Protein AF-A0AAE0AA12-F1 (afdb_monomer)

Nearest PDB structures (foldseek):
  6g6o-assembly3_C  TM=6.121E-01  e=7.399E-01  synthetic construct
  6ttu-assembly1_T  TM=7.001E-01  e=1.097E+00  Homo sapiens
  6y7o-assembly2_B  TM=4.913E-01  e=4.992E-01  synthetic construct
  1p22-assembly1_A  TM=3.641E-01  e=1.037E+00  Homo sapiens
  8asv-assembly1_B  TM=4.112E-01  e=2.409E+00  Saccharomyces cerevisiae

Mean predicted aligned error: 10.66 Å

Organism: NCBI:txid43782

Foldseek 3Di:
DAWDWDDPPPGPDIATADDFAFQEWDDAPQWIWTQGPQQFIWIANCPDPCRNYTHGPGHDDPVPDDDDDFKGWYWDDDPRDIDIDIDGHPPDDPPDPDPDDDDPDDDDDD

pLDDT: mean 81.28, std 16.75, range [39.38, 96.38]

InterPro domains:
  IPR005174 KIB1-4, beta-propeller [PF03478] (3-98)

Structure (mmCIF, N/CA/C/O backbone):
data_AF-A0AAE0AA12-F1
#
_entry.id   AF-A0AAE0AA12-F1
#
loop_
_atom_site.group_PDB
_atom_site.id
_atom_site.type_symbol
_atom_site.label_atom_id
_atom_site.label_alt_id
_atom_site.label_comp_id
_atom_site.label_asym_id
_atom_site.label_entity_id
_atom_site.label_seq_id
_atom_site.pdbx_PDB_ins_code
_atom_site.Cartn_x
_atom_site.Cartn_y
_atom_site.Cartn_z
_atom_site.occupancy
_atom_site.B_iso_or_equiv
_atom_site.auth_seq_id
_atom_site.auth_comp_id
_atom_site.auth_asym_id
_atom_site.auth_atom_id
_atom_site.pdbx_PDB_model_num
ATOM 1 N N . MET A 1 1 ? 9.074 13.349 2.820 1.00 61.31 1 MET A N 1
ATOM 2 C CA . MET A 1 1 ? 8.608 11.958 3.010 1.00 61.31 1 MET A CA 1
ATOM 3 C C . MET A 1 1 ? 7.091 11.951 2.883 1.00 61.31 1 MET A C 1
ATOM 5 O O . MET A 1 1 ? 6.476 12.869 3.419 1.00 61.31 1 MET A O 1
ATOM 9 N N . ARG A 1 2 ? 6.493 11.026 2.119 1.00 70.81 2 ARG A N 1
ATOM 10 C CA . ARG A 1 2 ? 5.025 10.952 1.973 1.00 70.81 2 ARG A CA 1
ATOM 11 C C . ARG A 1 2 ? 4.465 10.039 3.059 1.00 70.81 2 ARG A C 1
ATOM 13 O O . ARG A 1 2 ? 4.698 8.839 3.002 1.00 70.81 2 ARG A O 1
ATOM 20 N N . LYS A 1 3 ? 3.770 10.619 4.036 1.00 78.31 3 LYS A N 1
ATOM 21 C CA . LYS A 1 3 ? 3.129 9.865 5.119 1.00 78.31 3 LYS A CA 1
ATOM 22 C C . LYS A 1 3 ? 1.836 9.221 4.621 1.00 78.31 3 LYS A C 1
ATOM 24 O O . LYS A 1 3 ? 1.167 9.799 3.763 1.00 78.31 3 LYS A O 1
ATOM 29 N N . LEU A 1 4 ? 1.491 8.060 5.169 1.00 82.50 4 LEU A N 1
ATOM 30 C CA . LEU A 1 4 ? 0.193 7.430 4.951 1.00 82.50 4 LEU A CA 1
ATOM 31 C C . LEU A 1 4 ? -0.750 7.835 6.084 1.00 82.50 4 LEU A C 1
ATOM 33 O O . LEU A 1 4 ? -0.355 7.873 7.246 1.00 82.50 4 LEU A O 1
ATOM 37 N N . GLY A 1 5 ? -1.994 8.148 5.749 1.00 88.06 5 GLY A N 1
ATOM 38 C CA . GLY A 1 5 ? -3.026 8.423 6.736 1.00 88.06 5 GLY A CA 1
ATOM 39 C C . GLY A 1 5 ? -4.370 7.896 6.273 1.00 88.06 5 GLY A C 1
ATOM 40 O O . GLY A 1 5 ? -4.608 7.767 5.072 1.00 88.06 5 GLY A O 1
ATOM 41 N N . PHE A 1 6 ? -5.237 7.597 7.231 1.00 87.75 6 PHE A N 1
ATOM 42 C CA . PHE A 1 6 ? -6.601 7.149 6.987 1.00 87.75 6 PHE A CA 1
ATOM 43 C C . PHE A 1 6 ? -7.574 7.928 7.871 1.00 87.75 6 PHE A C 1
ATOM 45 O O . PHE A 1 6 ? -7.215 8.422 8.939 1.00 87.75 6 PHE A O 1
ATOM 52 N N . ALA A 1 7 ? -8.812 8.033 7.407 1.00 90.25 7 ALA A N 1
ATOM 53 C CA . ALA A 1 7 ? -9.925 8.580 8.162 1.00 90.25 7 ALA A CA 1
ATOM 54 C C . ALA A 1 7 ? -11.125 7.651 7.937 1.00 90.25 7 ALA A C 1
ATOM 56 O O . ALA A 1 7 ? -11.548 7.486 6.786 1.00 90.25 7 ALA A O 1
ATOM 57 N N . PRO A 1 8 ? -11.643 6.994 8.987 1.00 85.31 8 PRO A N 1
ATOM 58 C CA . PRO A 1 8 ? -12.902 6.270 8.903 1.00 85.31 8 PRO A CA 1
ATOM 59 C C . PRO A 1 8 ? -14.031 7.170 8.390 1.00 85.31 8 PRO A C 1
ATOM 61 O O . PRO A 1 8 ? -14.017 8.391 8.553 1.00 85.31 8 PRO A O 1
ATOM 64 N N . TYR A 1 9 ? -15.0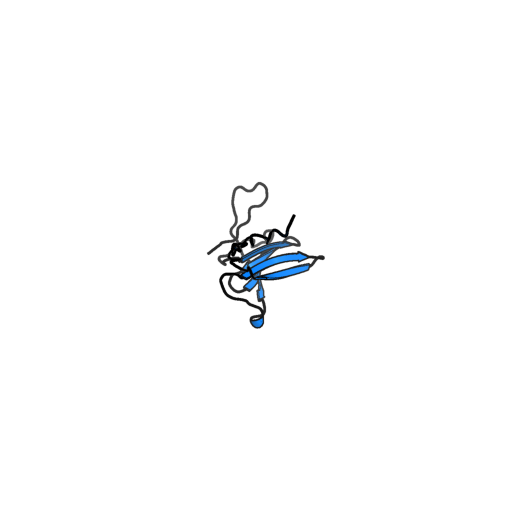33 6.566 7.755 1.00 87.00 9 TYR A N 1
ATOM 65 C CA . TYR A 1 9 ? -16.176 7.324 7.261 1.00 87.00 9 TYR A CA 1
ATOM 66 C C . TYR A 1 9 ? -16.891 8.041 8.416 1.00 87.00 9 TYR A C 1
ATOM 68 O O . TYR A 1 9 ? -17.304 7.405 9.381 1.00 87.00 9 TYR A O 1
ATOM 76 N N . GLY A 1 10 ? -17.060 9.359 8.289 1.00 92.19 10 GLY A N 1
ATOM 77 C CA . GLY A 1 10 ? -17.686 10.205 9.309 1.00 92.19 10 GLY A CA 1
ATOM 78 C C . GLY A 1 10 ? -16.706 10.831 10.304 1.00 92.19 10 GLY A C 1
ATOM 79 O O . GLY A 1 10 ? -17.075 11.800 10.974 1.00 92.19 10 GLY A O 1
ATOM 80 N N . ASP A 1 11 ? -15.456 10.367 10.346 1.00 90.56 11 ASP A N 1
ATOM 81 C CA . ASP A 1 11 ? -14.433 10.977 11.187 1.00 90.56 11 ASP A CA 1
ATOM 82 C C . ASP A 1 11 ? -13.911 12.277 10.573 1.00 90.56 11 ASP A C 1
ATOM 84 O O . ASP A 1 11 ? -13.702 12.412 9.366 1.00 90.56 11 ASP A O 1
ATOM 88 N N . LYS A 1 12 ? -13.680 13.265 11.441 1.00 91.31 12 LYS A N 1
ATOM 89 C CA . LYS A 1 12 ? -13.087 14.560 11.066 1.00 91.31 12 LYS A CA 1
ATOM 90 C C . LYS A 1 12 ? -11.569 14.587 11.241 1.00 91.31 12 LYS A C 1
ATOM 92 O O . LYS A 1 12 ? -10.918 15.513 10.764 1.00 91.31 12 LYS A O 1
ATOM 97 N N . ALA A 1 13 ? -11.018 13.605 11.951 1.00 91.69 13 ALA A N 1
ATOM 98 C CA . ALA A 1 13 ? -9.598 13.496 12.239 1.00 91.69 13 ALA A CA 1
ATOM 99 C C . ALA A 1 13 ? -8.950 12.445 11.331 1.00 91.69 13 ALA A C 1
ATOM 101 O O . ALA A 1 13 ? -9.517 11.385 11.087 1.00 91.69 13 ALA A O 1
ATOM 102 N N . TRP A 1 14 ? -7.747 12.750 10.848 1.00 91.25 14 TRP A N 1
ATOM 103 C CA . TRP A 1 14 ? -6.915 11.801 10.116 1.00 91.25 14 TRP A CA 1
ATOM 104 C C . TRP A 1 14 ? -5.949 11.125 11.081 1.00 91.25 14 TRP A C 1
ATOM 106 O O . TRP A 1 14 ? -5.203 11.802 11.793 1.00 91.25 14 TRP A O 1
ATOM 116 N N . THR A 1 15 ? -5.912 9.800 11.051 1.00 89.56 15 THR A N 1
ATOM 117 C CA . THR A 1 15 ? -4.920 9.005 11.770 1.00 89.56 15 THR A CA 1
ATOM 118 C C . THR A 1 15 ? -3.750 8.737 10.838 1.00 89.56 15 THR A C 1
ATOM 120 O O . THR A 1 15 ? -3.927 8.262 9.718 1.00 89.56 15 THR A O 1
ATOM 123 N N . THR A 1 16 ? -2.540 9.070 11.280 1.00 88.94 16 THR A N 1
ATOM 124 C CA . THR A 1 16 ? -1.319 8.804 10.509 1.00 88.94 16 THR A CA 1
ATOM 125 C C . THR A 1 16 ? -0.798 7.413 10.850 1.00 88.94 16 THR A C 1
ATOM 127 O O . THR A 1 16 ? -0.651 7.084 12.025 1.00 88.94 16 THR A O 1
ATOM 130 N N . ILE A 1 17 ? -0.500 6.624 9.822 1.00 85.25 17 ILE A N 1
ATOM 131 C CA . ILE A 1 17 ? 0.215 5.351 9.934 1.00 85.25 17 ILE A CA 1
ATOM 132 C C . ILE A 1 17 ? 1.708 5.659 9.774 1.00 85.25 17 ILE A C 1
ATOM 134 O O . ILE A 1 17 ? 2.060 6.505 8.953 1.00 85.25 17 ILE A O 1
ATOM 138 N N . ASP A 1 18 ? 2.534 5.001 10.589 1.00 74.50 18 ASP A N 1
ATOM 139 C CA . ASP A 1 18 ? 3.967 5.192 10.867 1.00 74.50 18 ASP A CA 1
ATOM 140 C C . ASP A 1 18 ? 4.857 5.845 9.776 1.00 74.50 18 ASP A C 1
ATOM 142 O O . ASP A 1 18 ? 4.597 5.805 8.573 1.00 74.50 18 ASP A O 1
ATOM 146 N N . ASN A 1 19 ? 5.981 6.415 10.217 1.00 67.44 19 ASN A N 1
ATOM 147 C CA . ASN A 1 19 ? 6.850 7.392 9.548 1.00 67.44 19 ASN A CA 1
ATOM 148 C C . ASN A 1 19 ? 7.662 6.902 8.323 1.00 67.44 19 ASN A C 1
ATOM 150 O O . ASN A 1 19 ? 8.700 7.489 8.009 1.00 67.44 19 ASN A O 1
ATOM 154 N N . ALA A 1 20 ? 7.217 5.882 7.595 1.00 73.31 20 ALA A N 1
ATOM 155 C CA . ALA A 1 20 ? 7.832 5.499 6.324 1.00 73.31 20 ALA A CA 1
ATOM 156 C C . ALA A 1 20 ? 7.301 6.346 5.151 1.00 73.31 20 ALA A C 1
ATOM 158 O O . ALA A 1 20 ? 6.216 6.932 5.213 1.00 73.31 20 ALA A O 1
ATOM 159 N N . SER A 1 21 ? 8.069 6.419 4.058 1.00 86.56 21 SER A N 1
ATOM 160 C CA . SER A 1 21 ? 7.576 6.977 2.798 1.00 86.56 21 SER A CA 1
ATOM 161 C C . SER A 1 21 ? 6.973 5.861 1.954 1.00 86.56 21 SER A C 1
ATOM 163 O O . SER A 1 21 ? 7.687 4.961 1.520 1.00 86.56 21 SER A O 1
ATOM 165 N N . TYR A 1 22 ? 5.674 5.936 1.676 1.00 89.38 22 TYR A N 1
ATOM 166 C CA . TYR A 1 22 ? 4.983 4.900 0.905 1.00 89.38 22 TYR A CA 1
ATOM 167 C C . TYR A 1 22 ? 4.955 5.217 -0.598 1.00 89.38 22 TYR A C 1
ATOM 169 O O . TYR A 1 22 ? 4.798 6.371 -1.017 1.00 89.38 22 TYR A O 1
ATOM 177 N N . LEU A 1 23 ? 5.157 4.178 -1.408 1.00 89.81 23 LEU A N 1
ATOM 178 C CA . LEU A 1 23 ? 5.149 4.210 -2.870 1.00 89.81 23 LEU A CA 1
ATOM 179 C C . LEU A 1 23 ? 3.755 3.930 -3.429 1.00 89.81 23 LEU A C 1
ATOM 181 O O . LEU A 1 23 ? 3.342 4.626 -4.357 1.00 89.81 23 LEU A O 1
ATOM 185 N N . ASP A 1 24 ? 3.061 2.952 -2.846 1.00 92.81 24 ASP A N 1
ATOM 186 C CA . ASP A 1 24 ? 1.679 2.598 -3.167 1.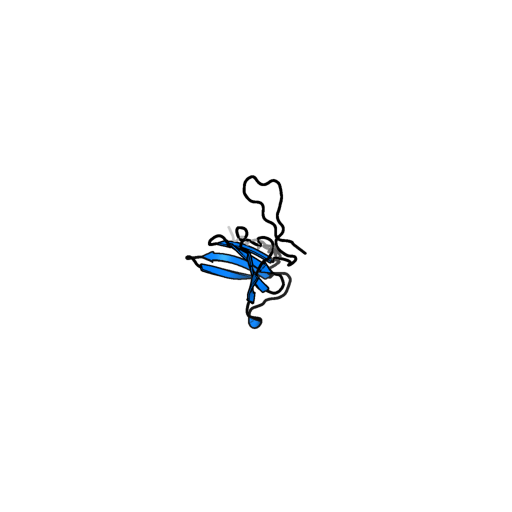00 92.81 24 ASP A CA 1
ATOM 187 C C . ASP A 1 24 ? 0.979 1.936 -1.970 1.00 92.81 24 ASP A C 1
ATOM 189 O O . ASP A 1 24 ? 1.649 1.451 -1.049 1.00 92.81 24 ASP A O 1
ATOM 193 N N . VAL A 1 25 ? -0.355 1.933 -1.981 1.00 93.25 25 VAL A N 1
ATOM 194 C CA . VAL A 1 25 ? -1.207 1.380 -0.919 1.00 93.25 25 VAL A CA 1
ATOM 195 C C . VAL A 1 25 ? -2.492 0.783 -1.495 1.00 93.25 25 VAL A C 1
ATOM 197 O O . VAL A 1 25 ? -3.081 1.331 -2.423 1.00 93.25 25 VAL A O 1
ATOM 200 N N . THR A 1 26 ? -2.968 -0.311 -0.904 1.00 95.00 26 THR A N 1
ATOM 201 C CA . THR A 1 26 ? -4.272 -0.912 -1.203 1.00 95.00 26 THR A CA 1
ATOM 202 C C . THR A 1 26 ? -4.973 -1.381 0.070 1.00 95.00 26 THR A C 1
ATOM 204 O O . THR A 1 26 ? -4.340 -1.532 1.115 1.00 95.00 26 THR A O 1
ATOM 207 N N . TYR A 1 27 ? -6.281 -1.608 -0.013 1.00 92.44 27 TYR A N 1
ATOM 208 C CA . TYR A 1 27 ? -7.081 -2.189 1.062 1.00 92.44 27 TYR A CA 1
ATOM 209 C C . TYR A 1 27 ? -7.589 -3.561 0.631 1.00 92.44 27 TYR A C 1
ATOM 211 O O . TYR A 1 27 ? -8.198 -3.696 -0.431 1.00 92.44 27 TYR A O 1
ATOM 219 N N . TYR A 1 28 ? -7.333 -4.582 1.440 1.00 95.06 28 TYR A N 1
ATOM 220 C CA . TYR A 1 28 ? -7.672 -5.963 1.120 1.00 95.06 28 TYR A CA 1
ATOM 221 C C . TYR A 1 28 ? -7.902 -6.756 2.406 1.00 95.06 28 TYR A C 1
ATOM 223 O O . TYR A 1 28 ? -7.123 -6.639 3.344 1.00 95.06 28 TYR A O 1
ATOM 231 N N . LYS A 1 29 ? -8.973 -7.562 2.460 1.00 93.00 29 LYS A N 1
ATOM 232 C CA . LYS A 1 29 ? -9.328 -8.396 3.630 1.00 93.00 29 LYS A CA 1
ATOM 233 C C . LYS A 1 29 ? -9.170 -7.662 4.970 1.00 93.00 29 LYS A C 1
ATOM 235 O O . LYS A 1 2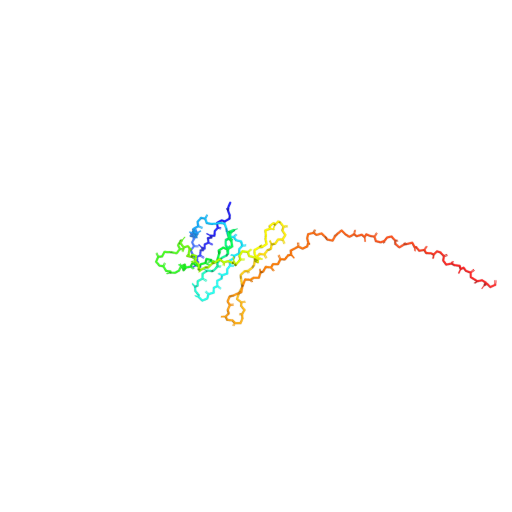9 ? -8.438 -8.093 5.853 1.00 93.00 29 LYS A O 1
ATOM 240 N N . ASP A 1 30 ? -9.840 -6.520 5.064 1.00 89.31 30 ASP A N 1
ATOM 241 C CA . ASP A 1 30 ? -9.892 -5.649 6.238 1.00 89.31 30 ASP A CA 1
ATOM 242 C C . ASP A 1 30 ? -8.574 -4.987 6.686 1.00 89.31 30 ASP A C 1
ATOM 244 O O . ASP A 1 30 ? -8.579 -4.223 7.651 1.00 89.31 30 ASP A O 1
ATOM 248 N N . MET A 1 31 ? -7.478 -5.170 5.947 1.00 91.75 31 MET A N 1
ATOM 249 C CA . MET A 1 31 ? -6.178 -4.555 6.226 1.00 91.75 31 MET A CA 1
ATOM 250 C C . MET A 1 31 ? -5.734 -3.619 5.103 1.00 91.75 31 MET A C 1
ATOM 252 O O . MET A 1 31 ? -6.027 -3.830 3.922 1.00 91.75 31 MET A O 1
ATOM 256 N N . PHE A 1 32 ? -4.960 -2.598 5.465 1.00 92.12 32 PHE A N 1
ATOM 257 C CA . PHE A 1 32 ? -4.179 -1.845 4.491 1.00 92.12 32 PHE A CA 1
ATOM 258 C C . PHE A 1 32 ? -2.859 -2.550 4.226 1.00 92.12 32 PHE A C 1
ATOM 260 O O . PHE A 1 32 ? -2.164 -2.952 5.156 1.00 92.12 32 PHE A O 1
ATOM 267 N N . TYR A 1 33 ? -2.483 -2.631 2.958 1.00 94.25 33 TYR A N 1
ATOM 268 C CA . TYR A 1 33 ? -1.181 -3.109 2.525 1.00 94.25 33 TYR A CA 1
ATOM 269 C C . TYR A 1 33 ? -0.472 -2.004 1.765 1.00 94.25 33 TYR A C 1
ATOM 271 O O . TYR A 1 33 ? -1.079 -1.347 0.922 1.00 94.25 33 TYR A O 1
ATOM 279 N N . ALA A 1 34 ? 0.807 -1.799 2.043 1.00 93.12 34 ALA A N 1
ATOM 280 C CA . ALA A 1 34 ? 1.575 -0.730 1.427 1.00 93.12 34 ALA A CA 1
ATOM 281 C C . ALA A 1 34 ? 2.986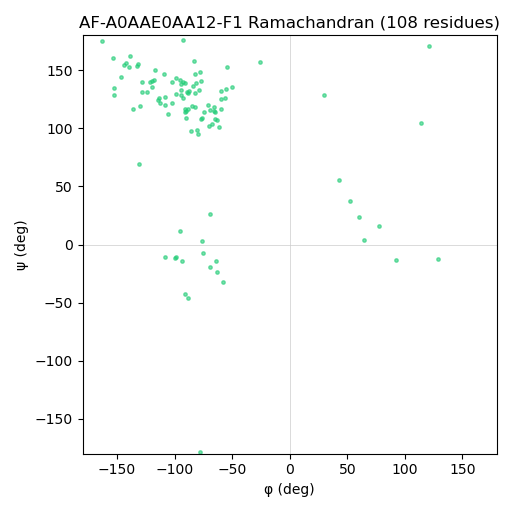 -1.185 1.071 1.00 93.12 34 ALA A C 1
ATOM 283 O O . ALA A 1 34 ? 3.551 -2.064 1.718 1.00 93.12 34 ALA A O 1
ATOM 284 N N . ILE A 1 35 ? 3.567 -0.553 0.056 1.00 92.75 35 ILE A N 1
ATOM 285 C CA . ILE A 1 35 ? 4.979 -0.722 -0.291 1.00 92.75 35 ILE A CA 1
ATOM 286 C C . ILE A 1 35 ? 5.703 0.559 0.101 1.00 92.75 35 ILE A C 1
ATOM 288 O O . ILE A 1 35 ? 5.285 1.640 -0.321 1.00 92.75 35 ILE A O 1
ATOM 292 N N . ASN A 1 36 ? 6.774 0.470 0.889 1.00 90.75 36 ASN A N 1
ATOM 293 C CA . ASN A 1 36 ? 7.593 1.639 1.213 1.00 90.75 36 ASN A CA 1
ATOM 294 C C . ASN A 1 36 ? 8.780 1.827 0.252 1.00 90.75 36 ASN A C 1
ATOM 296 O O . ASN A 1 36 ? 9.027 1.024 -0.647 1.00 90.75 36 ASN A O 1
ATOM 300 N N . ASP A 1 37 ? 9.515 2.918 0.430 1.00 88.25 37 ASP A N 1
ATOM 301 C CA . ASP A 1 37 ? 10.694 3.293 -0.355 1.00 88.25 37 ASP A CA 1
ATOM 302 C C . ASP A 1 37 ? 11.890 2.333 -0.232 1.00 88.25 37 ASP A C 1
ATOM 304 O O . ASP A 1 37 ? 12.780 2.359 -1.083 1.00 88.25 37 ASP A O 1
ATOM 308 N N . PHE A 1 38 ? 11.875 1.434 0.754 1.00 89.81 38 PHE A N 1
ATOM 309 C CA . PHE A 1 38 ? 12.835 0.338 0.920 1.00 89.81 38 PHE A CA 1
ATOM 310 C C . PHE A 1 38 ? 12.348 -0.995 0.324 1.00 89.81 38 PHE A C 1
ATOM 312 O O . PHE A 1 38 ? 12.958 -2.043 0.560 1.00 89.81 38 PHE A O 1
ATOM 319 N N . TYR A 1 39 ? 11.267 -0.966 -0.464 1.00 91.50 39 TYR A N 1
ATOM 320 C CA . TYR A 1 39 ? 10.623 -2.141 -1.061 1.00 91.50 39 TYR A CA 1
ATOM 321 C C . TYR A 1 39 ? 10.110 -3.157 -0.026 1.00 91.50 39 TYR A C 1
ATOM 323 O O . TYR A 1 39 ? 9.945 -4.342 -0.341 1.00 91.50 39 TYR A O 1
ATOM 331 N N . TYR A 1 40 ? 9.852 -2.710 1.206 1.00 93.44 40 TYR A N 1
ATOM 332 C CA . TYR A 1 40 ? 9.161 -3.516 2.204 1.00 93.44 40 TYR A CA 1
ATOM 333 C C . TYR A 1 40 ? 7.661 -3.499 1.934 1.00 93.44 40 TYR A C 1
ATOM 335 O O . TYR A 1 40 ? 7.072 -2.439 1.708 1.00 93.44 40 TYR A O 1
ATOM 343 N N . ILE A 1 41 ? 7.059 -4.686 1.973 1.00 94.06 41 ILE A N 1
ATOM 344 C CA . ILE A 1 41 ? 5.613 -4.874 1.971 1.00 94.06 41 ILE A CA 1
ATOM 345 C C . ILE A 1 41 ? 5.165 -4.828 3.426 1.00 94.06 41 ILE A C 1
ATOM 347 O O . ILE A 1 41 ? 5.557 -5.665 4.243 1.00 94.06 41 ILE A O 1
ATOM 351 N N . MET A 1 42 ? 4.349 -3.833 3.731 1.00 94.19 42 MET A N 1
ATOM 352 C CA . MET A 1 42 ? 3.839 -3.530 5.056 1.00 94.19 42 MET A CA 1
ATOM 353 C C . MET A 1 42 ? 2.347 -3.862 5.114 1.00 94.19 42 MET A C 1
ATOM 355 O O . MET A 1 42 ? 1.642 -3.661 4.124 1.00 94.19 42 MET A O 1
ATOM 359 N N . ALA A 1 43 ? 1.856 -4.310 6.266 1.00 93.25 43 ALA A N 1
ATOM 360 C CA . ALA A 1 43 ? 0.432 -4.430 6.559 1.00 93.25 43 ALA A CA 1
ATOM 361 C C . ALA A 1 43 ? 0.062 -3.589 7.781 1.00 93.25 43 ALA A C 1
ATOM 363 O O . ALA A 1 43 ? 0.811 -3.528 8.753 1.00 93.25 43 ALA A O 1
ATOM 364 N N . CYS A 1 44 ? -1.090 -2.936 7.733 1.00 91.56 44 CYS A N 1
ATOM 365 C CA . CYS A 1 44 ? -1.623 -2.141 8.825 1.00 91.56 44 CYS A CA 1
ATOM 366 C C . CYS A 1 44 ? -3.074 -2.546 9.080 1.00 91.56 44 CYS A C 1
ATOM 368 O O . CYS A 1 44 ? -3.938 -2.419 8.206 1.00 91.56 44 CYS A O 1
ATOM 370 N N . ASP A 1 45 ? -3.320 -3.035 10.291 1.00 91.12 45 ASP A N 1
ATOM 371 C CA . ASP A 1 45 ? -4.663 -3.258 10.798 1.00 91.12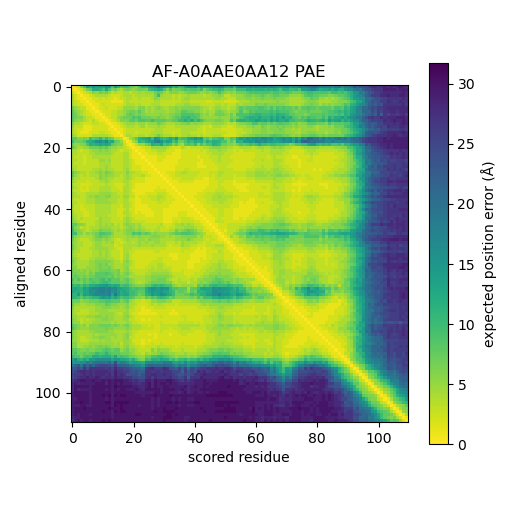 45 ASP A CA 1
ATOM 372 C C . ASP A 1 45 ? -5.183 -1.956 11.414 1.00 91.12 45 ASP A C 1
ATOM 374 O O . ASP A 1 45 ? -4.881 -1.617 12.555 1.00 91.12 45 ASP A O 1
ATOM 378 N N . VAL A 1 46 ? -5.968 -1.2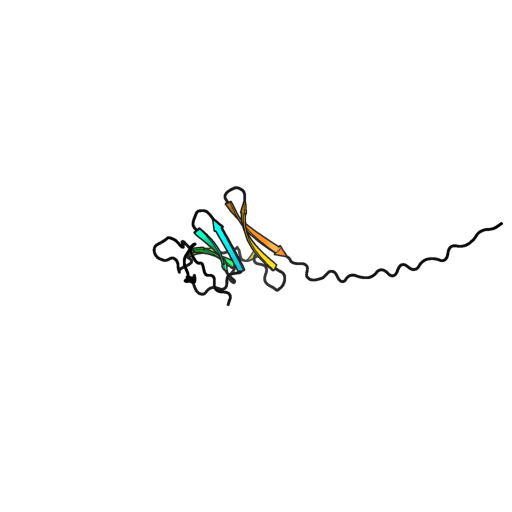14 10.637 1.00 86.12 46 VAL A N 1
ATOM 379 C CA . VAL A 1 46 ? -6.547 0.070 11.065 1.00 86.12 46 VAL A CA 1
ATOM 380 C C . VAL A 1 46 ? -7.719 -0.075 12.034 1.00 86.12 46 VAL A C 1
ATOM 382 O O . VAL A 1 46 ? -8.217 0.934 12.534 1.00 86.12 46 VAL A O 1
ATOM 385 N N . ARG A 1 47 ? -8.194 -1.303 12.267 1.00 86.44 47 ARG A N 1
ATOM 386 C CA . ARG A 1 47 ? -9.276 -1.606 13.214 1.00 86.44 47 ARG A CA 1
ATOM 387 C C . ARG A 1 47 ? -8.773 -2.320 14.470 1.00 86.44 47 ARG A C 1
ATOM 389 O O . ARG A 1 47 ? -9.549 -2.461 15.411 1.00 86.44 47 ARG A O 1
ATOM 396 N N . GLY A 1 48 ? -7.521 -2.766 14.478 1.00 86.38 48 GLY A N 1
ATOM 397 C CA . GLY A 1 48 ? -6.881 -3.414 15.616 1.00 86.38 48 GLY A CA 1
ATOM 398 C C . GLY A 1 48 ? -6.419 -2.436 16.695 1.00 86.38 48 GLY A C 1
ATOM 399 O O . GLY A 1 48 ? -6.563 -1.220 16.578 1.00 86.38 48 GLY A O 1
ATOM 400 N N . ASP A 1 49 ? -5.802 -2.984 17.743 1.00 85.88 49 ASP A N 1
ATOM 401 C CA . ASP A 1 49 ? -5.412 -2.236 18.948 1.00 85.88 49 ASP A CA 1
ATOM 402 C C . ASP A 1 49 ? -4.369 -1.132 18.686 1.00 85.88 49 ASP A C 1
ATOM 404 O O . ASP A 1 49 ? -4.274 -0.173 19.449 1.00 85.88 49 ASP A O 1
ATOM 408 N N . ASN A 1 50 ? -3.583 -1.252 17.608 1.00 84.94 50 ASN A N 1
ATOM 409 C CA . ASN A 1 50 ? -2.500 -0.324 17.263 1.00 84.94 50 ASN A CA 1
ATOM 410 C C . ASN A 1 50 ? -2.577 0.125 15.791 1.00 84.94 50 ASN A C 1
ATOM 412 O O . ASN A 1 50 ? -1.700 -0.217 14.991 1.00 84.94 50 ASN A O 1
ATOM 416 N N . PRO A 1 51 ? -3.584 0.934 15.414 1.00 84.75 51 PRO A N 1
ATOM 417 C CA . PRO A 1 51 ? -3.880 1.253 14.017 1.00 84.75 51 PRO A CA 1
ATOM 418 C C . PRO A 1 51 ? -2.913 2.271 13.392 1.00 84.75 51 PRO A C 1
ATOM 420 O O . PRO A 1 51 ? -3.085 2.696 12.253 1.00 84.75 51 PRO A O 1
ATOM 423 N N . THR A 1 52 ? -1.895 2.694 14.140 1.00 88.12 52 THR A N 1
ATOM 424 C CA . THR A 1 52 ? -0.854 3.632 13.707 1.00 88.12 52 THR A CA 1
ATOM 425 C C . THR A 1 52 ? 0.437 2.930 13.295 1.00 88.12 52 THR A C 1
ATOM 427 O O . THR A 1 52 ? 1.305 3.574 12.708 1.00 88.12 52 THR A O 1
ATOM 430 N N . ILE A 1 53 ? 0.581 1.631 13.572 1.00 86.81 53 ILE A N 1
ATOM 431 C CA . ILE A 1 53 ? 1.818 0.883 13.332 1.00 86.81 53 ILE A CA 1
ATOM 432 C C . ILE A 1 53 ? 1.604 -0.070 12.158 1.00 86.81 53 ILE A C 1
ATOM 434 O O . ILE A 1 53 ? 0.752 -0.956 12.198 1.00 86.81 53 ILE A O 1
ATOM 438 N N . ALA A 1 54 ? 2.405 0.106 11.108 1.00 90.25 54 ALA A N 1
ATOM 439 C CA . ALA A 1 54 ? 2.469 -0.847 10.012 1.00 90.25 54 ALA A CA 1
ATOM 440 C C . ALA A 1 54 ? 3.533 -1.910 10.315 1.00 90.25 54 ALA A C 1
ATOM 442 O O . ALA A 1 54 ? 4.665 -1.591 10.672 1.00 90.25 54 ALA A O 1
ATOM 443 N N . GLN A 1 55 ? 3.180 -3.179 10.150 1.00 92.19 55 GLN A N 1
ATOM 444 C CA . GLN A 1 55 ? 4.073 -4.313 10.354 1.00 92.19 55 GLN A CA 1
ATOM 445 C C . GLN A 1 55 ? 4.703 -4.721 9.025 1.00 92.19 55 GLN A C 1
ATOM 447 O O . GLN A 1 55 ? 4.008 -4.872 8.021 1.00 92.19 55 GLN A O 1
ATOM 452 N N . GLN A 1 56 ? 6.019 -4.923 9.010 1.00 93.81 56 GLN A N 1
ATOM 453 C CA . GLN A 1 56 ? 6.700 -5.475 7.844 1.00 93.81 56 GLN A CA 1
ATOM 454 C C . GLN A 1 56 ? 6.336 -6.953 7.691 1.00 93.81 56 GLN A C 1
ATOM 456 O O . GLN A 1 56 ? 6.633 -7.760 8.568 1.00 93.81 56 GLN A O 1
ATOM 461 N N . LEU A 1 57 ? 5.741 -7.314 6.555 1.00 94.12 57 LEU A N 1
ATOM 462 C CA . LEU A 1 57 ? 5.448 -8.707 6.220 1.00 94.12 57 LEU A CA 1
ATOM 463 C C . LEU A 1 57 ? 6.616 -9.365 5.493 1.00 94.12 57 LEU A C 1
ATOM 465 O O . LEU A 1 57 ? 6.988 -10.497 5.787 1.00 94.12 57 LEU A O 1
ATOM 469 N N . THR A 1 58 ? 7.177 -8.668 4.506 1.00 95.00 58 THR A N 1
ATOM 470 C CA . THR A 1 58 ? 8.278 -9.181 3.688 1.00 95.00 58 THR A CA 1
ATOM 471 C C . THR A 1 58 ? 8.972 -8.047 2.936 1.00 95.00 58 THR A C 1
ATOM 473 O O . THR A 1 58 ? 8.533 -6.897 2.972 1.00 95.00 58 THR A O 1
ATOM 476 N N . GLN A 1 59 ? 10.057 -8.368 2.238 1.00 93.44 59 GLN A N 1
ATOM 477 C CA . GLN A 1 59 ? 10.747 -7.464 1.327 1.00 93.44 59 GLN A CA 1
ATOM 478 C C . GLN A 1 59 ? 10.740 -8.042 -0.083 1.00 93.44 59 GLN A C 1
ATOM 480 O O . GLN A 1 59 ? 10.948 -9.240 -0.279 1.00 93.44 59 GLN A O 1
ATOM 485 N N . MET A 1 60 ? 10.560 -7.179 -1.080 1.00 91.62 60 MET A N 1
ATOM 486 C CA . MET A 1 60 ? 10.759 -7.572 -2.469 1.00 91.62 60 MET A CA 1
ATOM 487 C C . MET A 1 60 ? 12.215 -8.044 -2.681 1.00 91.62 60 MET A C 1
ATOM 489 O O . MET A 1 60 ? 13.129 -7.339 -2.254 1.00 91.62 60 MET A O 1
ATOM 493 N N . PRO A 1 61 ? 12.482 -9.190 -3.336 1.00 91.00 61 PRO A N 1
ATOM 494 C CA . PRO A 1 61 ? 13.848 -9.659 -3.560 1.00 91.00 61 PRO A CA 1
ATOM 495 C C . PRO A 1 61 ? 14.732 -8.621 -4.266 1.00 91.00 61 PRO A C 1
ATOM 497 O O . PRO A 1 61 ? 14.344 -8.035 -5.275 1.00 91.00 61 PRO A O 1
ATOM 500 N N . SER A 1 62 ? 15.954 -8.412 -3.776 1.00 89.50 62 SER A N 1
ATOM 501 C CA . SER A 1 62 ? 16.845 -7.341 -4.257 1.00 89.50 62 SER A CA 1
ATOM 502 C C . SER A 1 62 ? 17.169 -7.408 -5.753 1.00 89.50 62 SER A C 1
ATOM 504 O O . SER A 1 62 ? 17.309 -6.375 -6.398 1.00 89.50 62 SER A O 1
ATOM 506 N N . HIS A 1 63 ? 17.231 -8.606 -6.338 1.00 87.19 63 HIS A N 1
ATOM 507 C CA . HIS A 1 63 ? 17.531 -8.794 -7.762 1.00 87.19 63 HIS A CA 1
ATOM 508 C C . HIS A 1 63 ? 16.409 -8.313 -8.704 1.00 87.19 63 HIS A C 1
ATOM 510 O O . HIS A 1 63 ? 16.672 -8.049 -9.882 1.00 87.19 63 HIS A O 1
ATOM 516 N N . ILE A 1 64 ? 15.176 -8.168 -8.200 1.00 85.25 64 ILE A N 1
ATOM 517 C CA . ILE A 1 64 ? 14.058 -7.585 -8.955 1.00 85.25 64 ILE A CA 1
ATOM 518 C C . ILE A 1 64 ? 13.811 -6.110 -8.623 1.00 85.25 64 ILE A C 1
ATOM 520 O O . ILE A 1 64 ? 13.098 -5.459 -9.369 1.00 85.25 64 ILE A O 1
ATOM 524 N N . GLN A 1 65 ? 14.425 -5.549 -7.576 1.00 87.31 65 GLN A N 1
ATOM 525 C CA . GLN A 1 65 ? 14.282 -4.126 -7.242 1.00 87.31 65 GLN A CA 1
ATOM 526 C C . GLN A 1 65 ? 14.897 -3.242 -8.339 1.00 87.31 65 GLN A C 1
ATOM 528 O O . GLN A 1 65 ? 16.105 -3.313 -8.598 1.00 87.31 65 GLN A O 1
ATOM 533 N N . LYS A 1 66 ? 14.092 -2.389 -8.990 1.00 82.25 66 LYS A N 1
ATOM 534 C CA . LYS A 1 66 ? 14.598 -1.407 -9.962 1.00 82.25 66 LYS A CA 1
ATOM 535 C C . LYS A 1 66 ? 14.592 0.001 -9.389 1.00 82.25 66 LYS A C 1
ATOM 537 O O . LYS A 1 66 ? 13.565 0.6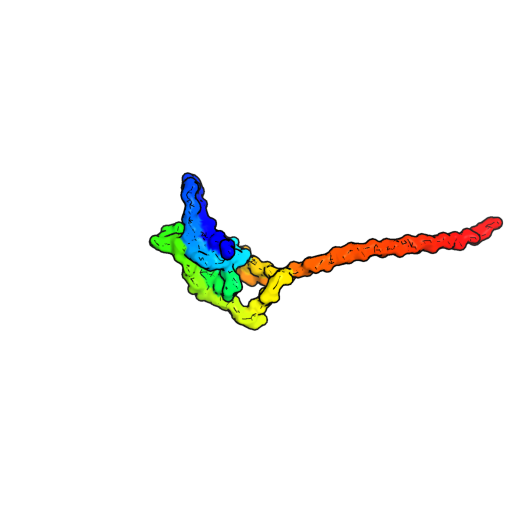44 -9.207 1.00 82.25 66 LYS A O 1
ATOM 542 N N . PHE A 1 67 ? 15.793 0.529 -9.194 1.00 72.19 67 PHE A N 1
ATOM 543 C CA . PHE A 1 67 ? 15.999 1.889 -8.715 1.00 72.19 67 PHE A CA 1
ATOM 544 C C . PHE A 1 67 ? 15.897 2.918 -9.851 1.00 72.19 67 PHE A C 1
ATOM 546 O O . PHE A 1 67 ? 16.331 2.678 -10.980 1.00 72.19 67 PHE A O 1
ATOM 553 N N . GLY A 1 68 ? 15.387 4.111 -9.533 1.00 72.19 68 GLY A N 1
ATOM 554 C CA . GLY A 1 68 ? 15.530 5.302 -10.373 1.00 72.19 68 GLY A CA 1
ATOM 555 C C . GLY A 1 68 ? 14.225 5.944 -10.846 1.00 72.19 68 GLY A C 1
ATOM 556 O O . GLY A 1 68 ? 13.123 5.420 -10.688 1.00 72.19 68 GLY A O 1
ATOM 557 N N . ARG A 1 69 ? 14.362 7.135 -11.444 1.00 68.94 69 ARG A N 1
ATOM 558 C CA . ARG A 1 69 ? 13.232 7.891 -11.998 1.00 68.94 69 ARG A CA 1
ATOM 559 C C . ARG A 1 69 ? 12.709 7.159 -13.232 1.00 68.94 69 ARG A C 1
ATOM 561 O O . ARG A 1 69 ? 13.423 7.034 -14.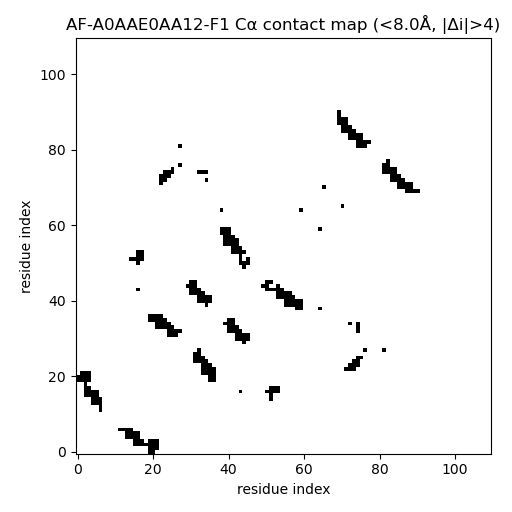219 1.00 68.94 69 ARG A O 1
ATOM 568 N N . GLY A 1 70 ? 11.471 6.683 -13.166 1.00 80.06 70 GLY A N 1
ATOM 569 C CA . GLY A 1 70 ? 10.824 5.970 -14.267 1.00 80.06 70 GLY A CA 1
ATOM 570 C C . GLY A 1 70 ? 10.216 4.636 -13.857 1.00 80.06 70 GLY A C 1
ATOM 571 O O . GLY A 1 70 ? 9.414 4.113 -14.609 1.00 80.06 70 GLY A O 1
ATOM 572 N N . TRP A 1 71 ? 10.513 4.106 -12.674 1.00 85.62 71 TRP A N 1
ATOM 573 C CA . TRP A 1 71 ? 9.838 2.908 -12.176 1.00 85.62 71 TRP A CA 1
ATOM 574 C C . TRP A 1 71 ? 8.662 3.279 -11.269 1.00 85.62 71 TRP A C 1
ATOM 576 O O . TRP A 1 71 ? 8.706 4.267 -10.528 1.00 85.62 71 TRP A O 1
ATOM 586 N N . LYS A 1 72 ? 7.577 2.516 -11.382 1.00 87.88 72 LYS A N 1
ATOM 587 C CA . LYS A 1 72 ? 6.391 2.603 -10.530 1.00 87.88 72 LYS A CA 1
ATOM 588 C C . LYS A 1 72 ? 6.078 1.218 -9.999 1.00 87.88 72 LYS A C 1
ATOM 590 O O . LYS A 1 72 ? 6.024 0.276 -10.781 1.00 87.88 72 LYS A O 1
ATOM 595 N N . LEU A 1 73 ? 5.867 1.126 -8.694 1.00 91.38 73 LEU A N 1
ATOM 596 C CA . LEU A 1 73 ? 5.324 -0.063 -8.061 1.00 91.38 73 LEU A CA 1
ATOM 597 C C . LEU A 1 73 ? 3.842 0.147 -7.824 1.00 91.38 73 LEU A C 1
ATOM 599 O O . LEU A 1 73 ? 3.425 1.257 -7.490 1.00 91.38 73 LEU A O 1
ATOM 603 N N . TYR A 1 74 ? 3.096 -0.930 -7.998 1.00 93.25 74 TYR A N 1
ATOM 604 C CA . TYR A 1 74 ? 1.689 -1.011 -7.678 1.00 93.25 74 TYR A CA 1
ATOM 605 C C . TYR A 1 74 ? 1.452 -2.230 -6.800 1.00 93.25 74 TYR A C 1
ATOM 607 O O . TYR A 1 74 ? 2.029 -3.288 -7.062 1.00 93.25 74 TYR A O 1
ATOM 615 N N . ILE A 1 75 ? 0.596 -2.095 -5.798 1.00 95.31 75 ILE A N 1
ATOM 616 C CA . ILE A 1 75 ? 0.024 -3.213 -5.059 1.00 95.31 75 ILE A CA 1
ATOM 617 C C . ILE A 1 75 ? -1.470 -3.269 -5.365 1.00 95.31 75 ILE A C 1
ATOM 619 O O . ILE A 1 75 ? -2.200 -2.300 -5.171 1.00 95.31 75 ILE A O 1
ATOM 623 N N . LEU A 1 76 ? -1.935 -4.400 -5.886 1.00 95.50 76 LEU A N 1
ATOM 624 C CA . LEU A 1 76 ? -3.335 -4.567 -6.260 1.00 95.50 76 LEU A CA 1
ATOM 625 C C . LEU A 1 76 ? -3.839 -5.968 -5.950 1.00 95.50 76 LEU A C 1
ATOM 627 O O . LEU A 1 76 ? -3.072 -6.926 -5.879 1.00 95.50 76 LEU A O 1
ATOM 631 N N . GLU A 1 77 ? -5.149 -6.068 -5.786 1.00 96.38 77 GLU A N 1
ATOM 632 C CA . GLU A 1 77 ? -5.848 -7.341 -5.707 1.00 96.38 77 GLU A CA 1
ATOM 633 C C . GLU A 1 77 ? -6.089 -7.891 -7.121 1.00 96.38 77 GLU A C 1
ATOM 635 O O . GLU A 1 77 ? -6.396 -7.145 -8.053 1.00 96.38 77 GLU A O 1
ATOM 640 N N . SER A 1 78 ? -5.897 -9.198 -7.283 1.00 96.06 78 SER A N 1
ATOM 641 C CA . SER A 1 78 ? -6.264 -9.951 -8.477 1.00 96.06 78 SER A CA 1
ATOM 642 C C . SER A 1 78 ? -6.540 -11.406 -8.108 1.00 96.06 78 SER A C 1
ATOM 644 O O . SER A 1 78 ? -5.710 -12.063 -7.476 1.00 96.06 78 SER A O 1
ATOM 646 N N . ALA A 1 79 ? -7.696 -11.923 -8.530 1.00 96.00 79 ALA A N 1
ATOM 647 C CA . ALA A 1 79 ? -8.110 -13.315 -8.334 1.00 96.00 79 ALA A CA 1
ATOM 648 C C . ALA A 1 79 ? -8.037 -13.799 -6.870 1.00 96.00 79 ALA A C 1
ATOM 650 O O . ALA A 1 79 ? -7.680 -14.943 -6.586 1.00 96.00 79 ALA A O 1
ATOM 651 N N . GLY A 1 80 ? -8.379 -12.925 -5.926 1.00 95.75 80 GLY A N 1
ATOM 652 C CA . GLY A 1 80 ? -8.366 -13.209 -4.499 1.00 95.75 80 GLY A CA 1
ATOM 653 C C . GLY A 1 80 ? -6.973 -13.192 -3.878 1.00 95.75 80 GLY A C 1
ATOM 654 O O . GLY A 1 80 ? -6.833 -13.677 -2.756 1.00 95.75 80 GLY A O 1
ATOM 655 N N . ALA A 1 81 ? -5.962 -12.636 -4.547 1.00 95.44 81 ALA A N 1
ATOM 656 C CA . ALA A 1 81 ? -4.596 -12.515 -4.047 1.00 95.44 81 ALA A CA 1
ATOM 657 C C . ALA A 1 81 ? -4.046 -11.097 -4.247 1.00 95.44 81 ALA A C 1
ATOM 659 O O . ALA A 1 81 ? -4.472 -10.370 -5.140 1.00 95.44 81 ALA A O 1
ATOM 660 N N . LEU A 1 82 ? -3.074 -10.706 -3.422 1.00 95.38 82 LEU A N 1
ATOM 661 C CA . LEU A 1 82 ? -2.331 -9.464 -3.622 1.00 95.38 82 LEU A CA 1
ATOM 662 C C . LEU A 1 82 ? -1.140 -9.698 -4.547 1.00 95.38 82 LEU A C 1
ATOM 664 O O . LEU A 1 82 ? -0.350 -10.619 -4.337 1.00 95.38 82 LEU A O 1
ATOM 668 N N . LEU A 1 83 ? -0.995 -8.826 -5.538 1.00 95.31 83 LEU A N 1
ATOM 669 C CA . LEU A 1 83 ? 0.116 -8.807 -6.478 1.00 95.31 83 LEU A CA 1
ATOM 670 C C . LEU A 1 83 ? 0.879 -7.492 -6.356 1.00 95.31 83 LEU A C 1
ATOM 672 O O . LEU A 1 83 ? 0.284 -6.422 -6.228 1.00 95.31 83 LEU A O 1
ATOM 676 N N . VAL A 1 84 ? 2.204 -7.583 -6.462 1.00 93.50 84 VAL A N 1
ATOM 677 C CA . VAL A 1 84 ? 3.077 -6.423 -6.639 1.00 93.50 84 VAL A CA 1
ATOM 678 C C . VAL A 1 84 ? 3.492 -6.357 -8.100 1.00 93.50 84 VAL A C 1
ATOM 680 O O . VAL A 1 84 ? 4.081 -7.299 -8.629 1.00 93.50 84 VAL A O 1
ATOM 683 N N . VAL A 1 85 ? 3.177 -5.244 -8.755 1.00 92.25 85 VAL A N 1
ATOM 684 C CA . VAL A 1 85 ? 3.501 -5.004 -10.160 1.00 92.25 85 VAL A CA 1
ATOM 685 C C . VAL A 1 85 ? 4.496 -3.867 -10.255 1.00 92.25 85 VAL A C 1
ATOM 687 O O . VAL A 1 85 ? 4.236 -2.749 -9.817 1.00 92.25 85 VAL A O 1
ATOM 690 N N . GLU A 1 86 ? 5.625 -4.139 -10.893 1.00 90.00 86 GLU A N 1
ATOM 691 C CA . GLU A 1 86 ? 6.603 -3.125 -11.247 1.00 90.00 86 GLU A CA 1
ATOM 692 C C . GLU A 1 86 ? 6.434 -2.722 -12.716 1.00 90.00 86 G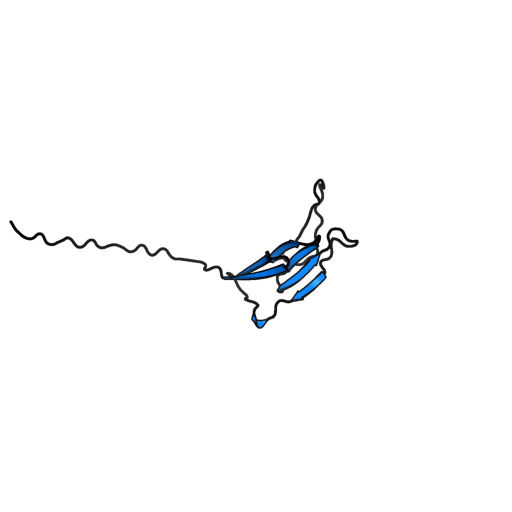LU A C 1
ATOM 694 O O . GLU A 1 86 ? 6.377 -3.561 -13.617 1.00 90.00 86 GLU A O 1
ATOM 699 N N . ARG A 1 87 ? 6.349 -1.416 -12.975 1.00 88.75 87 ARG A N 1
ATOM 700 C CA . ARG A 1 87 ? 6.177 -0.848 -14.314 1.00 88.75 87 ARG A CA 1
ATOM 701 C C . ARG A 1 87 ? 7.282 0.148 -14.627 1.00 88.75 87 ARG A C 1
ATOM 703 O O . ARG A 1 87 ? 7.499 1.103 -13.882 1.00 88.75 87 ARG A O 1
ATOM 710 N N . LYS A 1 88 ? 7.894 -0.003 -15.804 1.00 87.69 88 LYS A N 1
ATOM 711 C CA . LYS A 1 88 ? 8.775 1.006 -16.402 1.00 87.69 88 LYS A CA 1
ATOM 712 C C . LYS A 1 88 ? 7.955 2.038 -17.178 1.00 87.69 88 LYS A C 1
ATOM 714 O O . LYS A 1 88 ? 7.275 1.713 -18.149 1.00 87.69 88 LYS A O 1
ATOM 719 N N . LEU A 1 89 ? 8.040 3.294 -16.772 1.00 83.12 89 LEU A N 1
ATOM 720 C CA . LEU A 1 89 ? 7.567 4.452 -17.514 1.00 83.12 89 LEU A CA 1
ATOM 721 C C . LEU A 1 89 ? 8.629 4.842 -18.541 1.00 83.12 89 LEU A C 1
ATOM 723 O O . LEU A 1 89 ? 9.753 5.207 -18.193 1.00 83.12 89 LEU A O 1
ATOM 727 N N . ILE A 1 90 ? 8.261 4.782 -19.817 1.00 81.69 90 ILE A N 1
ATOM 728 C CA . ILE A 1 90 ? 9.075 5.332 -20.898 1.00 81.69 90 ILE A CA 1
ATOM 729 C C . ILE A 1 90 ? 8.807 6.838 -20.924 1.00 81.69 90 ILE A C 1
ATOM 731 O O . ILE A 1 90 ? 7.782 7.296 -21.426 1.00 81.69 90 ILE A O 1
ATOM 735 N N . LEU A 1 91 ? 9.702 7.614 -20.313 1.00 69.19 91 LEU A N 1
ATOM 736 C CA . LEU A 1 91 ? 9.629 9.072 -20.334 1.00 69.19 91 LEU A CA 1
ATOM 737 C C . LEU A 1 91 ? 10.175 9.575 -21.678 1.00 69.19 91 LEU A C 1
ATOM 739 O O . LEU A 1 91 ? 11.379 9.744 -21.839 1.00 69.19 91 LEU A O 1
ATOM 743 N N . GLY A 1 92 ? 9.270 9.805 -22.632 1.00 63.06 92 GLY A N 1
ATOM 744 C CA . GLY A 1 92 ? 9.544 10.528 -23.875 1.00 63.06 92 GLY A CA 1
ATOM 745 C C . GLY A 1 92 ? 9.444 9.681 -25.142 1.00 63.06 92 GLY A C 1
ATOM 746 O O . GLY A 1 92 ? 10.382 8.982 -25.506 1.00 63.06 92 GLY A O 1
ATOM 747 N N . PHE A 1 93 ? 8.357 9.864 -25.893 1.00 58.78 93 PHE A N 1
ATOM 748 C CA . PHE A 1 93 ? 8.473 9.889 -27.348 1.00 58.78 93 PHE A CA 1
ATOM 749 C C . PHE A 1 93 ? 8.694 11.349 -27.733 1.00 58.78 93 PHE A C 1
ATOM 751 O O . PHE A 1 93 ? 7.822 12.195 -27.528 1.00 58.78 93 PHE A O 1
ATOM 758 N N . ARG A 1 94 ? 9.873 11.676 -28.268 1.00 55.03 94 ARG A N 1
ATOM 759 C CA . ARG A 1 94 ? 10.008 12.892 -29.071 1.00 55.03 94 ARG A CA 1
ATOM 760 C C . ARG A 1 94 ? 9.145 12.648 -30.305 1.00 55.03 94 ARG A C 1
ATOM 762 O O . ARG A 1 94 ? 9.446 11.741 -31.072 1.00 55.03 94 ARG A O 1
ATOM 769 N N . CYS A 1 95 ? 8.075 13.418 -30.478 1.00 50.62 95 CYS A N 1
ATOM 770 C CA . CYS A 1 95 ? 7.371 13.471 -31.753 1.00 50.62 95 CYS A CA 1
ATOM 771 C C . CYS A 1 95 ? 8.371 13.993 -32.795 1.00 50.62 95 CYS A C 1
ATOM 773 O O . CYS A 1 95 ? 8.686 15.184 -32.810 1.00 50.62 95 CYS A O 1
ATOM 775 N N . GLN A 1 96 ? 8.952 13.105 -33.603 1.00 56.25 96 GLN A N 1
ATOM 776 C CA . GLN A 1 96 ? 9.628 13.524 -34.822 1.00 56.25 96 GLN A CA 1
ATOM 777 C C . GLN A 1 96 ? 8.516 13.816 -35.828 1.00 56.25 96 GLN A C 1
ATOM 779 O O . GLN A 1 96 ? 7.833 12.905 -36.282 1.00 56.25 96 GLN A O 1
ATOM 784 N N . ARG A 1 97 ? 8.280 15.099 -36.130 1.00 46.41 97 ARG A N 1
ATOM 785 C CA . ARG A 1 97 ? 7.523 15.459 -37.331 1.00 46.41 97 ARG A CA 1
ATOM 786 C C . ARG A 1 97 ? 8.335 14.965 -38.523 1.00 46.41 97 ARG A C 1
ATOM 788 O O . ARG A 1 97 ? 9.367 15.554 -38.835 1.00 46.41 97 ARG A O 1
ATOM 795 N N . GLU A 1 98 ? 7.877 13.909 -39.176 1.00 48.06 98 GLU A N 1
ATOM 796 C CA . GLU A 1 98 ? 8.344 13.572 -40.515 1.00 48.06 98 GLU A CA 1
ATOM 797 C C . GLU A 1 98 ? 7.895 14.697 -41.459 1.00 48.06 98 GLU A C 1
ATOM 799 O O . GLU A 1 98 ? 6.703 14.949 -41.642 1.00 48.06 98 GLU A O 1
ATOM 804 N N . HIS A 1 99 ? 8.855 15.441 -42.012 1.00 47.41 99 HIS A N 1
ATOM 805 C CA . HIS A 1 99 ? 8.603 16.314 -43.154 1.00 47.41 99 HIS A CA 1
ATOM 806 C C . HIS A 1 99 ? 8.355 15.417 -44.372 1.00 47.41 99 HIS A C 1
ATOM 808 O O . HIS A 1 99 ? 9.302 14.904 -44.962 1.00 47.41 99 HIS A O 1
ATOM 814 N N . TYR A 1 100 ? 7.092 15.241 -44.757 1.00 47.22 100 TYR A N 1
ATOM 815 C CA . TYR A 1 100 ? 6.752 14.713 -46.075 1.00 47.22 100 TYR A CA 1
ATOM 816 C C . TYR A 1 100 ? 7.218 15.723 -47.133 1.00 47.22 100 TYR A C 1
ATOM 818 O O . TYR A 1 100 ? 6.641 16.802 -47.270 1.00 47.22 100 TYR A O 1
ATOM 826 N N . GLN A 1 101 ? 8.281 15.391 -47.867 1.00 48.16 101 GLN A N 1
ATOM 827 C CA . GLN A 1 101 ? 8.574 16.037 -49.144 1.00 48.16 101 GLN A CA 1
ATOM 828 C C . GLN A 1 101 ? 7.573 15.482 -50.159 1.00 48.16 101 GLN A C 1
ATOM 830 O O . GLN A 1 101 ? 7.571 14.286 -50.440 1.00 48.16 101 GLN A O 1
ATOM 835 N N . MET A 1 102 ? 6.685 16.336 -50.669 1.00 40.62 102 MET A N 1
ATOM 836 C CA . MET A 1 102 ? 5.851 15.977 -51.812 1.00 40.62 102 MET A CA 1
ATOM 837 C C . MET A 1 102 ? 6.712 16.059 -53.071 1.00 40.62 102 MET A C 1
ATOM 839 O O . MET A 1 102 ? 7.073 17.157 -53.503 1.00 40.62 102 MET A O 1
ATOM 843 N N . ASP A 1 103 ? 7.032 14.905 -53.656 1.00 48.94 103 ASP A N 1
ATOM 844 C CA . ASP A 1 103 ? 7.556 14.835 -55.015 1.00 48.94 103 ASP A CA 1
ATOM 845 C C . ASP A 1 103 ? 6.517 15.441 -55.963 1.00 48.94 103 ASP A C 1
ATOM 847 O O . ASP A 1 103 ? 5.384 14.965 -56.083 1.00 48.94 103 ASP A O 1
ATOM 851 N N . ARG A 1 104 ? 6.892 16.538 -56.629 1.00 46.66 104 ARG A N 1
ATOM 852 C CA . ARG A 1 104 ? 6.098 17.092 -57.725 1.00 46.66 104 ARG A CA 1
ATOM 853 C C . ARG A 1 104 ? 6.149 16.091 -58.873 1.00 46.66 104 ARG A C 1
ATOM 855 O O . ARG A 1 104 ? 7.160 15.980 -59.560 1.00 46.66 104 ARG A O 1
ATOM 862 N N . GLY A 1 105 ? 5.047 15.361 -59.028 1.00 43.75 105 GLY A N 1
ATOM 863 C CA . GLY A 1 105 ? 4.831 14.398 -60.094 1.00 43.75 105 GLY A CA 1
ATOM 864 C C . GLY A 1 105 ? 5.140 14.977 -61.472 1.00 43.75 105 GLY A C 1
ATOM 865 O O . GLY A 1 105 ? 4.758 16.099 -61.807 1.00 43.75 105 GLY A O 1
ATOM 866 N N . GLN A 1 106 ? 5.837 14.162 -62.257 1.00 49.47 106 GLN A N 1
ATOM 867 C CA . GLN A 1 106 ? 5.969 14.293 -63.699 1.00 49.47 106 GLN A CA 1
ATOM 868 C C . GLN A 1 106 ? 4.573 14.302 -64.339 1.00 49.47 106 GLN A C 1
ATOM 870 O O . GLN A 1 106 ? 3.788 13.378 -64.128 1.00 49.47 106 GLN A O 1
ATOM 875 N N . THR A 1 107 ? 4.265 15.314 -65.147 1.00 42.03 107 THR A N 1
ATOM 876 C CA . THR A 1 107 ? 3.146 15.264 -66.092 1.00 42.03 107 THR A CA 1
ATOM 877 C C . THR A 1 107 ? 3.639 14.707 -67.426 1.00 42.03 107 THR A C 1
ATOM 879 O O . THR A 1 107 ? 4.463 15.312 -68.109 1.00 42.03 107 THR A O 1
ATOM 882 N N . LEU A 1 108 ? 3.129 13.528 -67.785 1.00 39.38 108 LEU A N 1
ATOM 883 C CA . LEU A 1 108 ? 3.167 12.972 -69.135 1.00 39.38 108 LEU A CA 1
ATOM 884 C C . LEU A 1 108 ? 2.016 13.566 -69.964 1.00 39.38 108 LEU A C 1
ATOM 886 O O . LEU A 1 108 ? 0.877 13.572 -69.508 1.00 39.38 108 LEU A O 1
ATOM 890 N N . GLY A 1 109 ? 2.381 14.044 -71.155 1.00 40.47 109 GLY A N 1
ATOM 891 C CA . GLY A 1 109 ? 1.641 14.137 -72.422 1.00 40.47 109 GLY A CA 1
ATOM 892 C C . GLY A 1 109 ? 0.116 14.305 -72.461 1.00 40.47 109 GLY A C 1
ATOM 893 O O . GLY A 1 109 ? -0.634 13.448 -72.000 1.00 40.47 109 GLY A O 1
ATOM 894 N N . GLN A 1 110 ? -0.308 15.312 -73.228 1.00 41.19 110 GLN A N 1
ATOM 895 C CA . GLN A 1 110 ? -1.156 15.103 -74.410 1.00 41.19 110 GLN A CA 1
ATOM 896 C C . GLN A 1 110 ? -0.536 15.836 -75.598 1.00 41.19 110 GLN A C 1
ATOM 898 O O . GLN A 1 110 ? 0.046 16.919 -75.359 1.00 41.19 110 GLN A O 1
#

Radius of gyration: 24.37 Å; Cα contacts (8 Å, |Δi|>4): 166; chains: 1; bounding box: 35×30×93 Å

Sequence (110 aa):
MRKLGFAPYGDKAWTTIDNASYLDVTYYKDMFYAINDFYYIMACDVRGDNPTIAQQLTQMPSHIQKFGRGWKLYILESAGALLVVERKLILGFRCQREHYQMDRGQTLGQ

Solvent-accessible surface area (backbone atoms only — not comparable to full-atom values): 7139 Å² total; per-residue (Å²): 128,51,69,48,67,51,56,64,92,90,55,91,61,74,49,60,33,49,96,53,35,58,69,34,66,39,77,54,95,87,26,39,38,34,31,33,82,84,45,33,36,29,40,26,44,68,82,51,100,56,48,38,53,61,44,79,75,50,64,66,60,72,92,74,63,73,86,64,96,41,57,45,64,42,51,45,81,55,98,94,39,82,44,80,47,80,43,80,54,83,88,73,81,79,83,75,80,77,80,80,78,79,78,82,74,84,84,80,84,134

Secondary structure (DSSP, 8-state):
---EEE--TT-SSPEEE-SPPEEEEEEETTEEEEEETT-EEEEE-TTSS-TT-PEEEEE--TTT---STTEEEEEEEETTEEEEEEEE----------------------